Protein AF-A0A1Y2CBU1-F1 (afdb_monomer_lite)

Structure (mmCIF, N/CA/C/O backbone):
data_AF-A0A1Y2CBU1-F1
#
_entry.id   AF-A0A1Y2CBU1-F1
#
loop_
_atom_site.group_PDB
_atom_site.id
_atom_site.type_symbol
_atom_site.label_atom_id
_atom_site.label_alt_id
_atom_site.label_comp_id
_atom_site.label_asym_id
_atom_site.label_entity_id
_atom_site.label_seq_id
_atom_site.pdbx_PDB_ins_code
_atom_site.Cartn_x
_atom_site.Cartn_y
_atom_site.Cartn_z
_atom_site.occupancy
_atom_site.B_iso_or_equiv
_atom_site.auth_seq_id
_atom_site.auth_comp_id
_atom_site.auth_asym_id
_atom_site.auth_atom_id
_atom_site.pdbx_PDB_model_num
ATOM 1 N N . MET A 1 1 ? -11.434 -18.086 14.695 1.00 41.75 1 MET A N 1
ATOM 2 C CA . MET A 1 1 ? -11.626 -16.640 14.927 1.00 41.75 1 MET A CA 1
ATOM 3 C C . MET A 1 1 ? -10.331 -15.965 14.513 1.00 41.75 1 MET A C 1
ATOM 5 O O . MET A 1 1 ? -9.337 -16.179 15.192 1.00 41.75 1 MET A O 1
ATOM 9 N N . GLN A 1 2 ? -10.288 -15.281 13.367 1.00 53.19 2 GLN A N 1
ATOM 10 C CA . GLN A 1 2 ? -9.140 -14.424 13.050 1.00 53.19 2 GLN A CA 1
ATOM 11 C C . GLN A 1 2 ? -9.170 -13.251 14.035 1.00 53.19 2 GLN A C 1
ATOM 13 O O . GLN A 1 2 ? -10.218 -12.637 14.227 1.00 53.19 2 GLN A O 1
ATOM 18 N N . SER A 1 3 ? -8.060 -13.025 14.740 1.00 62.16 3 SER A N 1
ATOM 19 C CA . SER A 1 3 ? -7.919 -11.863 15.616 1.00 62.16 3 SER A CA 1
ATOM 20 C C . SER A 1 3 ? -7.872 -10.626 14.733 1.00 62.16 3 SER A C 1
ATOM 22 O O . SER A 1 3 ? -7.057 -10.581 13.814 1.00 62.16 3 SER A O 1
ATOM 24 N N . ALA A 1 4 ? -8.733 -9.648 15.004 1.00 81.25 4 ALA A N 1
ATOM 25 C CA . ALA A 1 4 ? -8.649 -8.357 14.339 1.00 81.25 4 ALA A CA 1
ATOM 26 C C . ALA A 1 4 ? -7.268 -7.734 14.595 1.00 81.25 4 ALA A C 1
ATOM 28 O O . ALA A 1 4 ? -6.718 -7.882 15.693 1.00 81.25 4 ALA A O 1
ATOM 29 N N . VAL A 1 5 ? -6.711 -7.081 13.577 1.00 90.44 5 VAL A N 1
ATOM 30 C CA . VAL A 1 5 ? -5.377 -6.466 13.618 1.00 90.44 5 VAL A CA 1
ATOM 31 C C . VAL A 1 5 ? -5.489 -4.946 13.573 1.00 90.44 5 VAL A C 1
ATOM 33 O O . VAL A 1 5 ? -6.446 -4.401 13.031 1.00 90.44 5 VAL A O 1
ATOM 36 N N . ASP A 1 6 ? -4.507 -4.245 14.131 1.00 93.06 6 ASP A N 1
ATOM 37 C CA . ASP A 1 6 ? -4.443 -2.776 14.106 1.00 93.06 6 ASP A CA 1
ATOM 38 C C . ASP A 1 6 ? -3.364 -2.242 13.149 1.00 93.06 6 ASP A C 1
ATOM 40 O O . ASP A 1 6 ? -3.346 -1.053 12.851 1.00 93.06 6 ASP A O 1
ATOM 44 N N . ASN A 1 7 ? -2.485 -3.095 12.614 1.00 93.56 7 ASN A N 1
ATOM 45 C CA . ASN A 1 7 ? -1.399 -2.684 11.722 1.00 93.56 7 ASN A CA 1
ATOM 46 C C . ASN A 1 7 ? -1.278 -3.610 10.506 1.00 93.56 7 ASN A C 1
ATOM 48 O O . ASN A 1 7 ? -0.736 -4.718 10.599 1.00 93.56 7 ASN A O 1
ATOM 52 N N . VAL A 1 8 ? -1.758 -3.133 9.357 1.00 94.62 8 VAL A N 1
ATOM 53 C CA . VAL A 1 8 ? -1.775 -3.870 8.087 1.00 94.62 8 VAL A CA 1
ATOM 54 C C . VAL A 1 8 ? -0.789 -3.253 7.099 1.00 94.62 8 VAL A C 1
ATOM 56 O O . VAL A 1 8 ? -0.755 -2.037 6.896 1.00 94.62 8 VAL A O 1
ATOM 59 N N . LEU A 1 9 ? -0.005 -4.099 6.438 1.00 94.50 9 LEU A N 1
ATOM 60 C CA . LEU A 1 9 ? 0.825 -3.733 5.297 1.00 94.50 9 LEU A CA 1
ATOM 61 C C . LEU A 1 9 ? 0.245 -4.334 4.017 1.00 94.50 9 LEU A C 1
ATOM 63 O O . LEU A 1 9 ? -0.004 -5.530 3.947 1.00 94.50 9 LEU A O 1
ATOM 67 N N . ILE A 1 10 ? 0.098 -3.523 2.980 1.00 94.31 10 ILE A N 1
ATOM 68 C CA . ILE A 1 10 ? -0.270 -3.954 1.636 1.00 94.31 10 ILE A CA 1
ATOM 69 C C . ILE A 1 10 ? 0.945 -3.753 0.738 1.00 94.31 10 ILE A C 1
ATOM 71 O O . ILE A 1 10 ? 1.498 -2.652 0.690 1.00 94.31 10 ILE A O 1
ATOM 75 N N . LEU A 1 11 ? 1.354 -4.797 0.025 1.00 92.38 11 LEU A N 1
ATOM 76 C CA . LEU A 1 11 ? 2.410 -4.733 -0.978 1.00 92.38 11 LEU A CA 1
ATOM 77 C C . LEU A 1 11 ? 1.806 -5.050 -2.349 1.00 92.38 11 LEU A C 1
ATOM 79 O O . LEU A 1 11 ? 1.250 -6.128 -2.545 1.00 92.38 11 LEU A O 1
ATOM 83 N N . LEU A 1 12 ? 1.883 -4.085 -3.264 1.00 92.44 12 LEU A N 1
ATOM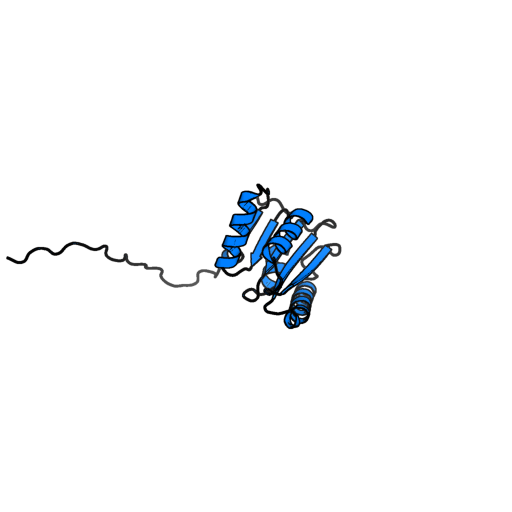 84 C CA . LEU A 1 12 ? 1.253 -4.111 -4.583 1.00 92.44 12 LEU A CA 1
ATOM 85 C C . LEU A 1 12 ? 2.301 -3.951 -5.677 1.00 92.44 12 LEU A C 1
ATOM 87 O O . LEU A 1 12 ? 3.249 -3.187 -5.505 1.00 92.44 12 LEU A O 1
ATOM 91 N N . ASP A 1 13 ? 2.100 -4.605 -6.814 1.00 88.38 13 ASP A N 1
ATOM 92 C CA . ASP A 1 13 ? 2.783 -4.278 -8.065 1.00 88.38 13 ASP A CA 1
ATOM 93 C C . ASP A 1 13 ? 1.772 -3.791 -9.117 1.00 88.38 13 ASP A C 1
ATOM 95 O O . ASP A 1 13 ? 0.572 -3.669 -8.863 1.00 88.38 13 ASP A O 1
ATOM 99 N N . SER A 1 14 ? 2.252 -3.503 -10.326 1.00 83.75 14 SER A N 1
ATOM 100 C CA . SER A 1 14 ? 1.408 -3.036 -11.432 1.00 83.75 14 SER A CA 1
ATOM 101 C C . SER A 1 14 ? 0.350 -4.038 -11.916 1.00 83.75 14 SER A C 1
ATOM 103 O O . SER A 1 14 ? -0.477 -3.668 -12.747 1.00 83.75 14 SER A O 1
ATOM 105 N N . SER A 1 15 ? 0.382 -5.296 -11.465 1.00 83.50 15 SER A N 1
ATOM 106 C CA . SER A 1 15 ? -0.590 -6.320 -11.866 1.00 83.50 15 SER A CA 1
ATOM 107 C C . SER A 1 15 ? -1.862 -6.320 -11.013 1.00 83.50 15 SER A C 1
ATOM 109 O O . SER A 1 15 ? -2.863 -6.907 -11.420 1.00 83.50 15 SER A O 1
ATOM 111 N N . TYR A 1 16 ? -1.864 -5.614 -9.878 1.00 85.44 16 TYR A N 1
ATOM 112 C CA . TYR A 1 16 ? -2.966 -5.617 -8.920 1.00 85.44 16 TYR A CA 1
ATOM 113 C C . TYR A 1 16 ? -3.644 -4.256 -8.772 1.00 85.44 16 TYR A C 1
ATOM 115 O O . TYR A 1 16 ? -3.010 -3.202 -8.770 1.00 85.44 16 TYR A O 1
ATOM 123 N N . ARG A 1 17 ? -4.972 -4.277 -8.599 1.00 87.56 17 ARG A N 1
ATOM 124 C CA . ARG A 1 17 ? -5.767 -3.063 -8.377 1.00 87.56 17 ARG A CA 1
ATOM 125 C C . ARG A 1 17 ? -5.721 -2.647 -6.901 1.00 87.56 17 ARG A C 1
ATOM 127 O O . ARG A 1 17 ? -6.106 -3.451 -6.049 1.00 87.56 17 ARG A O 1
ATOM 134 N N . PRO A 1 18 ? -5.372 -1.387 -6.578 1.00 91.25 18 PRO A N 1
ATOM 135 C CA . PRO A 1 18 ? -5.329 -0.918 -5.194 1.00 91.25 18 PRO A CA 1
ATOM 136 C C . PRO A 1 18 ? -6.662 -1.025 -4.448 1.00 91.25 18 PRO A C 1
ATOM 138 O O . PRO A 1 18 ? -6.665 -1.295 -3.253 1.00 91.25 18 PRO A O 1
ATOM 141 N N . HIS A 1 19 ? -7.790 -0.832 -5.137 1.00 92.69 19 HIS A N 1
ATOM 142 C CA . HIS A 1 19 ? -9.112 -0.801 -4.507 1.00 92.69 19 HIS A CA 1
ATOM 143 C C . HIS A 1 19 ? -9.435 -2.088 -3.734 1.00 92.69 19 HIS A C 1
ATOM 145 O O . HIS A 1 19 ? -9.692 -2.026 -2.535 1.00 92.69 19 HIS A O 1
ATOM 151 N N . SER A 1 20 ? -9.339 -3.248 -4.390 1.00 90.00 20 SER A N 1
ATOM 152 C CA . SER A 1 20 ? -9.634 -4.550 -3.777 1.00 90.00 20 SER A CA 1
ATOM 153 C C . SER A 1 20 ? -8.676 -4.885 -2.632 1.00 90.00 20 SER A C 1
ATOM 155 O O . SER A 1 20 ? -9.074 -5.479 -1.635 1.00 90.00 20 SER A O 1
ATOM 157 N N . ALA A 1 21 ? -7.413 -4.464 -2.738 1.00 91.19 21 ALA A N 1
ATOM 158 C CA . ALA A 1 21 ? -6.420 -4.650 -1.684 1.00 91.19 21 ALA A CA 1
ATOM 159 C C . ALA A 1 21 ? -6.732 -3.856 -0.422 1.00 91.19 21 ALA A C 1
ATOM 161 O O . ALA A 1 21 ? -6.632 -4.365 0.694 1.00 91.19 21 ALA A O 1
ATOM 162 N N . ILE A 1 22 ? -7.129 -2.603 -0.611 1.00 94.56 22 ILE A N 1
ATOM 163 C CA . ILE A 1 22 ? -7.505 -1.709 0.477 1.00 94.56 22 ILE A CA 1
ATOM 164 C C . ILE A 1 22 ? -8.799 -2.195 1.126 1.00 94.56 22 ILE A C 1
ATOM 166 O O . ILE A 1 22 ? -8.883 -2.217 2.350 1.00 94.56 22 ILE A O 1
ATOM 170 N N . GLU A 1 23 ? -9.777 -2.629 0.332 1.00 93.44 23 GLU A N 1
ATOM 171 C CA . GLU A 1 23 ? -11.013 -3.227 0.836 1.00 93.44 23 GLU A CA 1
ATOM 172 C C . GLU A 1 23 ? -10.719 -4.452 1.712 1.00 93.44 23 GLU A C 1
ATOM 174 O O . GLU A 1 23 ? -11.129 -4.482 2.873 1.00 93.44 23 GLU A O 1
ATOM 179 N N . ALA A 1 24 ? -9.915 -5.401 1.220 1.00 91.38 24 ALA A N 1
ATOM 180 C CA . ALA A 1 24 ? -9.501 -6.568 1.995 1.00 91.38 24 ALA A CA 1
ATOM 181 C C . ALA A 1 24 ? -8.788 -6.172 3.299 1.00 91.38 24 ALA A C 1
ATOM 183 O O . ALA A 1 24 ? -9.124 -6.696 4.359 1.00 91.38 24 ALA A O 1
ATOM 184 N N . ALA A 1 25 ? -7.866 -5.203 3.261 1.00 92.62 25 ALA A N 1
ATOM 185 C CA . ALA A 1 25 ? -7.181 -4.715 4.460 1.00 92.62 25 ALA A CA 1
ATOM 186 C C . ALA A 1 25 ? -8.151 -4.148 5.502 1.00 92.62 25 ALA A C 1
ATOM 188 O O . ALA A 1 25 ? -8.024 -4.450 6.686 1.00 92.62 25 ALA A O 1
ATOM 189 N N . ILE A 1 26 ? -9.137 -3.362 5.064 1.00 93.50 26 ILE A N 1
ATOM 190 C CA . ILE A 1 26 ? -10.141 -2.763 5.946 1.00 93.50 26 ILE A CA 1
ATOM 191 C C . ILE A 1 26 ? -10.969 -3.843 6.651 1.00 93.50 26 ILE A C 1
ATOM 193 O O . ILE A 1 26 ? -11.226 -3.707 7.842 1.00 93.50 26 ILE A O 1
ATOM 197 N N . THR A 1 27 ? -11.331 -4.938 5.970 1.00 91.75 27 THR A N 1
ATOM 198 C CA . THR A 1 27 ? -12.102 -6.032 6.604 1.00 91.75 27 THR A CA 1
ATOM 199 C C . THR A 1 27 ? -11.365 -6.735 7.745 1.00 91.75 27 THR A C 1
ATOM 201 O O . THR A 1 27 ? -11.998 -7.382 8.575 1.00 91.75 27 THR A O 1
ATOM 204 N N . GLN A 1 28 ? -10.036 -6.619 7.788 1.00 91.25 28 GLN A N 1
ATOM 205 C CA . GLN A 1 28 ? -9.186 -7.253 8.796 1.00 91.25 28 GLN A CA 1
ATOM 206 C C . GLN A 1 28 ? -8.876 -6.320 9.974 1.00 91.25 28 GLN A C 1
ATOM 208 O O . GLN A 1 28 ? -8.374 -6.774 11.007 1.00 91.25 28 GLN A O 1
ATOM 213 N N . LEU A 1 29 ? -9.164 -5.023 9.828 1.00 91.94 29 LEU A N 1
ATOM 214 C CA . LEU A 1 29 ? -8.921 -4.033 10.867 1.00 91.94 29 LEU A CA 1
ATOM 215 C C . LEU A 1 29 ? -9.875 -4.192 12.055 1.00 91.94 29 LEU A C 1
ATOM 217 O O . LEU A 1 29 ? -11.034 -4.577 11.914 1.00 91.94 29 LEU A O 1
ATOM 221 N N . ALA A 1 30 ? -9.393 -3.817 13.238 1.00 91.31 30 ALA A N 1
ATOM 222 C CA . ALA A 1 30 ? -10.191 -3.791 14.461 1.00 91.31 30 ALA A CA 1
ATOM 223 C C . ALA A 1 30 ? -11.249 -2.668 14.498 1.00 91.31 30 ALA A C 1
ATOM 225 O O . ALA A 1 30 ? -12.164 -2.723 15.322 1.00 91.31 30 ALA A O 1
ATOM 226 N N . GLY A 1 31 ? -11.148 -1.659 13.628 1.00 91.50 31 GLY A N 1
ATOM 227 C CA . GLY A 1 31 ? -12.062 -0.517 13.579 1.00 91.50 31 GLY A CA 1
ATOM 228 C C . GLY A 1 31 ? -11.787 0.520 14.670 1.00 91.50 31 GLY A C 1
ATOM 229 O O . GLY A 1 31 ? -12.707 1.197 15.130 1.00 91.50 31 GLY A O 1
ATOM 230 N N . THR A 1 32 ? -10.536 0.639 15.120 1.00 93.31 32 THR A N 1
ATOM 231 C CA . THR A 1 32 ? -10.137 1.470 16.261 1.00 93.31 32 THR A CA 1
ATOM 232 C C . THR A 1 32 ? -9.342 2.716 15.844 1.00 93.31 32 THR A C 1
ATOM 234 O O . THR A 1 32 ? -8.808 2.795 14.737 1.00 93.31 32 THR A O 1
ATOM 237 N N . PRO A 1 33 ? -9.175 3.710 16.739 1.00 92.31 33 PRO A N 1
ATOM 238 C CA . PRO A 1 33 ? -8.311 4.861 16.473 1.00 92.31 33 PRO A CA 1
ATOM 239 C C . PRO A 1 33 ? -6.818 4.534 16.313 1.00 92.31 33 PRO A C 1
ATOM 241 O O . PRO A 1 33 ? -6.061 5.416 15.907 1.00 92.31 33 PRO A O 1
ATOM 244 N N . GLN A 1 34 ? -6.386 3.324 16.687 1.00 93.50 34 GLN A N 1
ATOM 245 C CA . GLN A 1 34 ? -4.998 2.877 16.537 1.00 93.50 34 GLN A CA 1
ATOM 246 C C . GLN A 1 34 ? -4.734 2.226 15.180 1.00 93.50 34 GLN A C 1
ATOM 248 O O . GLN A 1 34 ? -3.574 2.002 14.842 1.00 93.50 34 GLN A O 1
ATOM 253 N N . ASP A 1 35 ? -5.787 1.973 14.401 1.00 95.06 35 ASP A N 1
ATOM 254 C CA . ASP A 1 35 ? -5.680 1.289 13.125 1.00 95.06 35 ASP A CA 1
ATOM 255 C C . ASP A 1 35 ? -4.748 2.041 12.168 1.00 95.06 35 ASP A C 1
ATOM 257 O O . ASP A 1 35 ? -4.835 3.261 11.977 1.00 95.06 35 ASP A O 1
ATOM 261 N N . GLN A 1 36 ? -3.873 1.288 11.519 1.00 96.31 36 GLN A N 1
ATOM 262 C CA . GLN A 1 36 ? -2.900 1.779 10.568 1.00 96.31 36 GLN A CA 1
ATOM 263 C C . GLN A 1 36 ? -2.847 0.852 9.355 1.00 96.31 36 GLN A C 1
ATOM 265 O O . GLN A 1 36 ? -2.673 -0.359 9.476 1.00 96.31 36 GLN A O 1
ATOM 270 N N . ILE A 1 37 ? -2.923 1.449 8.166 1.00 96.31 37 ILE A N 1
ATOM 271 C CA . ILE A 1 37 ? -2.672 0.772 6.895 1.00 96.31 37 ILE A CA 1
ATOM 272 C C . ILE A 1 37 ? -1.458 1.422 6.239 1.00 96.31 37 ILE A C 1
ATOM 274 O O . ILE A 1 37 ? -1.405 2.634 6.019 1.00 96.31 37 ILE A O 1
ATOM 278 N N . THR A 1 38 ? -0.467 0.608 5.899 1.00 96.19 38 THR A N 1
ATOM 279 C CA . THR A 1 38 ? 0.660 1.030 5.068 1.00 96.19 38 THR A CA 1
ATOM 280 C C . THR A 1 38 ? 0.560 0.363 3.708 1.00 96.19 38 THR A C 1
ATOM 282 O O . THR A 1 38 ? 0.348 -0.837 3.630 1.00 96.19 38 THR A O 1
ATOM 285 N N . ILE A 1 39 ? 0.714 1.131 2.636 1.00 95.75 39 ILE A N 1
ATOM 286 C CA . ILE A 1 39 ? 0.593 0.664 1.256 1.00 95.75 39 ILE A CA 1
ATOM 287 C C . ILE A 1 39 ? 1.921 0.927 0.564 1.00 95.75 39 ILE A C 1
ATOM 289 O O . ILE A 1 39 ? 2.363 2.073 0.486 1.00 95.75 39 ILE A O 1
ATOM 293 N N . ILE A 1 40 ? 2.561 -0.125 0.070 1.00 93.44 40 ILE A N 1
ATOM 294 C CA . ILE A 1 40 ? 3.766 -0.052 -0.749 1.00 93.44 40 ILE A CA 1
ATOM 295 C C . ILE A 1 40 ? 3.389 -0.522 -2.149 1.00 93.44 40 ILE A C 1
ATOM 297 O O . ILE A 1 40 ? 3.045 -1.679 -2.347 1.00 93.44 40 ILE A O 1
ATOM 301 N N . SER A 1 41 ? 3.458 0.384 -3.114 1.00 92.81 41 SER A N 1
ATOM 302 C CA . SER A 1 41 ? 3.219 0.116 -4.528 1.00 92.81 41 SER A CA 1
ATOM 303 C C . SER A 1 41 ? 4.545 0.123 -5.280 1.00 92.81 41 SER A C 1
ATOM 305 O O . SER A 1 41 ? 5.252 1.134 -5.296 1.00 92.81 41 SER A O 1
ATOM 307 N N . VAL A 1 42 ? 4.897 -1.005 -5.887 1.00 90.44 42 VAL A N 1
ATOM 308 C CA . VAL A 1 42 ? 6.024 -1.134 -6.805 1.00 90.44 42 VAL A CA 1
ATOM 309 C C . VAL A 1 42 ? 5.537 -0.772 -8.204 1.00 90.44 42 VAL A C 1
ATOM 311 O O . VAL A 1 42 ? 4.678 -1.437 -8.778 1.00 90.44 42 VAL A O 1
ATOM 314 N N . VAL A 1 43 ? 6.072 0.314 -8.752 1.00 90.38 43 VAL A N 1
ATOM 315 C CA . VAL A 1 43 ? 5.654 0.870 -10.042 1.00 90.38 43 VAL A CA 1
ATOM 316 C C . VAL A 1 43 ? 6.735 0.695 -11.100 1.00 90.38 43 VAL A C 1
ATOM 318 O O . VAL A 1 43 ? 7.927 0.695 -10.809 1.00 90.38 43 VAL A O 1
ATOM 321 N N . THR A 1 44 ? 6.333 0.629 -12.365 1.00 88.00 44 THR A N 1
ATOM 322 C CA . THR A 1 44 ? 7.246 0.373 -13.493 1.00 88.00 44 THR A CA 1
ATOM 323 C C . THR A 1 44 ? 8.274 1.482 -13.734 1.00 88.00 44 THR A C 1
ATOM 325 O O . THR A 1 44 ? 9.310 1.251 -14.350 1.00 88.00 44 THR A O 1
ATOM 328 N N . SER A 1 45 ? 8.013 2.709 -13.274 1.00 88.62 45 SER A N 1
ATOM 329 C CA . SER A 1 45 ? 8.927 3.843 -13.440 1.00 88.62 45 SER A CA 1
ATOM 330 C C . SER A 1 45 ? 8.666 4.953 -12.423 1.00 88.62 45 SER A C 1
ATOM 332 O O . SER A 1 45 ? 7.574 5.061 -11.864 1.00 88.62 45 SER A O 1
ATOM 334 N N . ALA A 1 46 ? 9.643 5.845 -12.234 1.00 87.06 46 ALA A N 1
ATOM 335 C CA . ALA A 1 46 ? 9.479 7.031 -11.389 1.00 87.06 46 ALA A CA 1
ATOM 336 C C . ALA A 1 46 ? 8.313 7.930 -11.855 1.00 87.06 46 ALA A C 1
ATOM 338 O O . ALA A 1 46 ? 7.585 8.488 -11.039 1.00 87.06 46 ALA A O 1
ATOM 339 N N . ALA A 1 47 ? 8.070 8.010 -13.169 1.00 89.69 47 ALA A N 1
ATOM 340 C CA . ALA A 1 47 ? 6.952 8.771 -13.726 1.00 89.69 47 ALA A CA 1
ATOM 341 C C . ALA A 1 47 ? 5.578 8.217 -13.294 1.00 89.69 47 ALA A C 1
ATOM 343 O O . ALA A 1 47 ? 4.628 8.982 -13.128 1.00 89.69 47 ALA A O 1
ATOM 344 N N . ALA A 1 48 ? 5.479 6.904 -13.055 1.00 90.69 48 ALA A N 1
ATOM 345 C CA . ALA A 1 48 ? 4.247 6.241 -12.631 1.00 90.69 48 ALA A CA 1
ATOM 346 C C . ALA A 1 48 ? 3.939 6.408 -11.129 1.00 90.69 48 ALA A C 1
ATOM 348 O O . ALA A 1 48 ? 2.809 6.160 -10.708 1.00 90.69 48 ALA A O 1
ATOM 349 N N . GLN A 1 49 ? 4.893 6.882 -10.314 1.00 91.81 49 GLN A N 1
ATOM 350 C CA . GLN A 1 49 ? 4.707 7.034 -8.863 1.00 91.81 49 GLN A CA 1
ATOM 351 C C . GLN A 1 49 ? 3.530 7.956 -8.530 1.00 91.81 49 GLN A C 1
ATOM 353 O O . GLN A 1 49 ? 2.680 7.612 -7.711 1.00 91.81 49 GLN A O 1
ATOM 358 N N . LYS A 1 50 ? 3.442 9.113 -9.202 1.00 93.88 50 LYS A N 1
ATOM 359 C CA . LYS A 1 50 ? 2.369 10.089 -8.962 1.00 93.88 50 LYS A CA 1
ATOM 360 C C . LYS A 1 50 ? 0.992 9.525 -9.319 1.00 93.88 50 LYS A C 1
ATOM 362 O O . LYS A 1 50 ? 0.037 9.756 -8.582 1.00 93.88 50 LYS A O 1
ATOM 367 N N . ALA A 1 51 ? 0.898 8.794 -10.430 1.00 93.50 51 ALA A N 1
ATOM 368 C CA . ALA A 1 51 ? -0.346 8.166 -10.862 1.00 93.50 51 ALA A CA 1
ATOM 369 C C . ALA A 1 51 ? -0.804 7.098 -9.858 1.00 93.50 51 ALA A C 1
ATOM 371 O O . ALA A 1 51 ? -1.956 7.119 -9.437 1.00 93.50 51 ALA A O 1
ATOM 372 N N . SER A 1 52 ? 0.119 6.249 -9.393 1.00 94.19 52 SER A N 1
ATOM 373 C CA . SER A 1 52 ? -0.189 5.213 -8.403 1.00 94.19 52 SER A CA 1
ATOM 374 C C . SER A 1 52 ? -0.644 5.801 -7.062 1.00 94.19 52 SER A C 1
ATOM 376 O O . SER A 1 52 ? -1.665 5.381 -6.524 1.00 94.19 52 SER A O 1
ATOM 378 N N . VAL A 1 53 ? 0.032 6.837 -6.547 1.00 95.31 53 VAL A N 1
ATOM 379 C CA . VAL A 1 53 ? -0.405 7.523 -5.314 1.00 95.31 53 VAL A CA 1
ATOM 380 C C . VAL A 1 53 ? -1.803 8.126 -5.480 1.00 95.31 53 VAL A C 1
ATOM 382 O O . VAL A 1 53 ? -2.623 8.037 -4.565 1.00 95.31 53 VAL A O 1
ATOM 385 N N . HIS A 1 54 ? -2.099 8.718 -6.641 1.00 95.62 54 HIS A N 1
ATOM 386 C CA . HIS A 1 54 ? -3.419 9.278 -6.926 1.00 95.62 54 HIS A CA 1
ATOM 387 C C . HIS A 1 54 ? -4.509 8.197 -6.960 1.00 95.62 54 HIS A C 1
ATOM 389 O O . HIS A 1 54 ? -5.564 8.379 -6.359 1.00 95.62 54 HIS A O 1
ATOM 395 N N . GLU A 1 55 ? -4.253 7.062 -7.608 1.00 95.62 55 GLU A N 1
ATOM 396 C CA . GLU A 1 55 ? -5.182 5.927 -7.668 1.00 95.62 55 GLU A CA 1
ATOM 397 C C . GLU A 1 55 ? -5.460 5.320 -6.282 1.00 95.62 55 GLU A C 1
ATOM 399 O O . GLU A 1 55 ? -6.618 5.089 -5.919 1.00 95.62 55 GLU A O 1
ATOM 404 N N . ILE A 1 56 ? -4.415 5.130 -5.470 1.00 96.50 56 ILE A N 1
ATOM 405 C CA . ILE A 1 56 ? -4.540 4.659 -4.083 1.00 96.50 56 ILE A CA 1
ATOM 406 C C . ILE A 1 56 ? -5.372 5.651 -3.266 1.00 96.50 56 ILE A C 1
ATOM 408 O O . ILE A 1 56 ? -6.291 5.258 -2.550 1.00 96.50 56 ILE A O 1
ATOM 412 N N . THR A 1 57 ? -5.097 6.949 -3.405 1.00 96.62 57 THR A N 1
ATOM 413 C CA . THR A 1 57 ? -5.828 7.998 -2.680 1.00 96.62 57 THR A CA 1
ATOM 414 C C . THR A 1 57 ? -7.300 8.041 -3.089 1.00 96.62 57 THR A C 1
ATOM 416 O O . THR A 1 57 ? -8.168 8.140 -2.225 1.00 96.62 57 THR A O 1
ATOM 419 N N . ALA A 1 58 ? -7.602 7.920 -4.384 1.00 96.38 58 ALA A N 1
ATOM 420 C CA . ALA A 1 58 ? -8.975 7.849 -4.876 1.00 96.38 58 ALA A CA 1
ATOM 421 C C . ALA A 1 58 ? -9.714 6.621 -4.315 1.00 96.38 58 ALA A C 1
ATOM 423 O O . ALA A 1 58 ? -10.863 6.727 -3.883 1.00 96.38 58 ALA A O 1
ATOM 424 N N . SER A 1 59 ? -9.032 5.475 -4.238 1.00 96.62 59 SER A N 1
ATOM 425 C CA . SER A 1 59 ? -9.580 4.256 -3.635 1.00 96.62 59 SER A CA 1
ATOM 426 C C . SER A 1 59 ? -9.894 4.452 -2.148 1.00 96.62 59 SER A C 1
ATOM 428 O O . SER A 1 59 ? -11.012 4.175 -1.716 1.00 96.62 59 SER A O 1
ATOM 430 N N . LEU A 1 60 ? -8.969 5.032 -1.376 1.00 95.88 60 LEU A N 1
ATOM 431 C CA . LEU A 1 60 ? -9.190 5.367 0.037 1.00 95.88 60 LEU A CA 1
ATOM 432 C C . LEU A 1 60 ? -10.367 6.329 0.232 1.00 95.88 60 LEU A C 1
ATOM 434 O O . LEU A 1 60 ? -11.171 6.149 1.142 1.00 95.88 60 LEU A O 1
ATOM 438 N N . GLN A 1 61 ? -10.502 7.333 -0.637 1.00 95.38 61 GLN A N 1
ATOM 439 C CA . GLN A 1 61 ? -11.624 8.272 -0.588 1.00 95.38 61 GLN A CA 1
ATOM 440 C C . GLN A 1 61 ? -12.965 7.585 -0.854 1.00 95.38 61 GLN A C 1
ATOM 442 O O . GLN A 1 61 ? -13.946 7.892 -0.175 1.00 95.38 61 GLN A O 1
ATOM 447 N N . SER A 1 62 ? -13.009 6.649 -1.807 1.00 96.56 62 SER A N 1
ATOM 448 C CA . SER A 1 62 ? -14.223 5.878 -2.100 1.00 96.56 62 SER A CA 1
ATOM 449 C C . SER A 1 62 ? -14.646 4.981 -0.930 1.00 96.56 62 SER A C 1
ATOM 451 O O . SER A 1 62 ? -15.838 4.818 -0.686 1.00 96.56 62 SER A O 1
ATOM 453 N N . LEU A 1 63 ? -13.677 4.491 -0.149 1.00 95.56 63 LEU A N 1
ATOM 454 C CA . LEU A 1 63 ? -13.877 3.589 0.990 1.00 95.56 63 LEU A CA 1
ATOM 455 C C . LEU A 1 63 ? -13.911 4.313 2.345 1.00 95.56 63 LEU A C 1
ATOM 457 O O . LEU A 1 63 ? -13.898 3.664 3.386 1.00 95.56 63 LEU A O 1
ATOM 461 N N . ARG A 1 64 ? -13.975 5.653 2.365 1.00 93.81 64 ARG A N 1
ATOM 462 C CA . ARG A 1 64 ? -13.833 6.469 3.590 1.00 93.81 64 ARG A CA 1
ATOM 463 C C . ARG A 1 64 ? -14.787 6.120 4.735 1.00 93.81 64 ARG A C 1
ATOM 465 O O . ARG A 1 64 ? -14.512 6.460 5.878 1.00 93.81 64 ARG A O 1
ATOM 472 N N . HIS A 1 65 ? -15.931 5.520 4.414 1.00 94.62 65 HIS A N 1
ATOM 473 C CA . HIS A 1 65 ? -16.972 5.160 5.381 1.00 94.62 65 HIS A CA 1
ATOM 474 C C . HIS A 1 65 ? -16.811 3.740 5.930 1.00 94.62 65 HIS A C 1
ATOM 476 O O . HIS A 1 65 ? -17.552 3.351 6.827 1.00 94.62 65 HIS A O 1
ATOM 482 N N . SER A 1 66 ? -15.863 2.977 5.388 1.00 94.25 66 SER A N 1
ATOM 483 C CA . SER A 1 66 ? -15.620 1.579 5.741 1.00 94.25 66 SER A CA 1
ATOM 484 C C . SER A 1 66 ? -14.549 1.413 6.822 1.00 94.25 66 SER A C 1
ATOM 486 O O . SER A 1 66 ? -14.379 0.314 7.331 1.00 94.25 66 SER A O 1
ATOM 488 N N . PHE A 1 67 ? -13.828 2.476 7.192 1.00 93.31 67 PHE A N 1
ATOM 489 C CA . PHE A 1 67 ? -12.785 2.450 8.221 1.00 93.31 67 PHE A CA 1
ATOM 490 C C . PHE A 1 67 ? -12.979 3.554 9.263 1.00 93.31 67 PHE A C 1
ATOM 492 O O . PHE A 1 67 ? -13.721 4.517 9.057 1.00 93.31 67 PHE A O 1
ATOM 499 N N . HIS A 1 68 ? -12.303 3.418 10.405 1.00 94.81 68 HIS A N 1
ATOM 500 C CA . HIS A 1 68 ? -12.397 4.387 11.488 1.00 94.81 68 HIS A CA 1
ATOM 501 C C . HIS A 1 68 ? -11.837 5.763 11.049 1.00 94.81 68 HIS A C 1
ATOM 503 O O . HIS A 1 68 ? -10.760 5.828 10.460 1.00 94.81 68 HIS A O 1
ATOM 509 N N . PRO A 1 69 ? -12.473 6.906 11.370 1.00 93.06 69 PRO A N 1
ATOM 510 C CA . PRO A 1 69 ? -12.025 8.224 10.888 1.00 93.06 69 PRO A CA 1
ATOM 511 C C . PRO A 1 69 ? -10.595 8.622 11.287 1.00 93.06 69 PRO A C 1
ATOM 513 O O . PRO A 1 69 ? -9.999 9.506 10.676 1.00 93.06 69 PRO A O 1
ATOM 516 N N . SER A 1 70 ? -10.055 8.003 12.339 1.00 94.75 70 SER A N 1
ATOM 517 C CA . SER A 1 70 ? -8.678 8.211 12.816 1.00 94.75 70 SER A CA 1
ATOM 518 C C . SER A 1 70 ? -7.668 7.180 12.302 1.00 94.75 70 SER A C 1
ATOM 520 O O . SER A 1 70 ? -6.509 7.248 12.711 1.00 94.75 70 SER A O 1
ATOM 522 N N . THR A 1 71 ? -8.080 6.246 11.435 1.00 94.44 71 THR A N 1
ATOM 523 C CA . THR A 1 71 ? -7.169 5.282 10.808 1.00 94.44 71 THR A CA 1
ATOM 524 C C . THR A 1 71 ? -6.051 6.024 10.078 1.00 94.44 71 THR A C 1
ATOM 526 O O . THR A 1 71 ? -6.288 6.974 9.326 1.00 94.44 71 THR A O 1
ATOM 529 N N . ARG A 1 72 ? -4.807 5.607 10.315 1.00 96.00 72 ARG A N 1
ATOM 530 C CA . ARG A 1 72 ? -3.617 6.231 9.726 1.00 96.00 72 ARG A CA 1
ATOM 531 C C . ARG A 1 72 ? -3.234 5.527 8.436 1.00 96.00 72 ARG A C 1
ATOM 533 O O . ARG A 1 72 ? -3.132 4.305 8.401 1.00 96.00 72 ARG A O 1
ATOM 540 N N . PHE A 1 73 ? -2.935 6.308 7.403 1.00 95.62 73 PHE A N 1
ATOM 541 C CA . PHE A 1 73 ? -2.517 5.786 6.106 1.00 95.62 73 PHE A CA 1
ATOM 542 C C . PHE A 1 73 ? -1.113 6.260 5.756 1.00 95.62 73 PHE A C 1
ATOM 544 O O . PHE A 1 73 ? -0.836 7.458 5.771 1.00 95.62 73 PHE A O 1
ATOM 551 N N . ASN A 1 74 ? -0.243 5.319 5.396 1.00 95.69 74 ASN A N 1
ATOM 552 C CA . ASN A 1 74 ? 1.064 5.606 4.813 1.00 95.69 74 ASN A CA 1
ATOM 553 C C . ASN A 1 74 ? 1.105 5.036 3.397 1.00 95.69 74 ASN A C 1
ATOM 555 O O . ASN A 1 74 ? 0.819 3.858 3.210 1.00 95.69 74 ASN A O 1
ATOM 559 N N . ILE A 1 75 ? 1.475 5.847 2.408 1.00 95.75 75 ILE A N 1
ATOM 560 C CA . ILE A 1 75 ? 1.525 5.426 1.003 1.00 95.75 75 ILE A CA 1
ATOM 561 C C . ILE A 1 75 ? 2.944 5.626 0.481 1.00 95.75 75 ILE A C 1
ATOM 563 O O . ILE A 1 75 ? 3.479 6.734 0.516 1.00 95.75 75 ILE A O 1
ATOM 567 N N . PHE A 1 76 ? 3.531 4.556 -0.041 1.00 92.50 76 PHE A N 1
ATOM 568 C CA . PHE A 1 76 ? 4.822 4.551 -0.710 1.00 92.50 76 PHE A CA 1
ATOM 569 C C . PHE A 1 76 ? 4.633 4.057 -2.140 1.00 92.50 76 PHE A C 1
ATOM 571 O O . PHE A 1 76 ? 4.057 2.997 -2.354 1.00 92.50 76 PHE A O 1
ATOM 578 N N . ALA A 1 77 ? 5.146 4.803 -3.115 1.00 91.81 77 ALA A N 1
ATOM 579 C CA . ALA A 1 77 ? 5.256 4.343 -4.495 1.00 91.81 77 ALA A CA 1
ATOM 580 C C . ALA A 1 77 ? 6.739 4.282 -4.866 1.00 91.81 77 ALA A C 1
ATOM 582 O O . ALA A 1 77 ? 7.420 5.309 -4.883 1.00 91.81 77 ALA A O 1
ATOM 583 N N . ILE A 1 78 ? 7.260 3.088 -5.129 1.00 89.06 78 ILE A N 1
ATOM 584 C CA . ILE A 1 78 ? 8.685 2.832 -5.353 1.00 89.06 78 ILE A CA 1
ATOM 585 C C . ILE A 1 78 ? 8.853 2.293 -6.768 1.00 89.06 78 ILE A C 1
ATOM 587 O O . ILE A 1 78 ? 8.165 1.358 -7.155 1.00 89.06 78 ILE A O 1
ATOM 591 N N . ALA A 1 79 ? 9.739 2.892 -7.559 1.00 87.88 79 ALA A N 1
ATOM 592 C CA . ALA A 1 79 ? 10.005 2.384 -8.898 1.00 87.88 79 ALA A CA 1
ATOM 593 C C . ALA A 1 79 ? 10.786 1.058 -8.842 1.00 87.88 79 ALA A C 1
ATOM 595 O O . ALA A 1 79 ? 11.719 0.931 -8.050 1.00 87.88 79 ALA A O 1
ATOM 596 N N . ASP A 1 80 ? 10.449 0.110 -9.714 1.00 82.75 80 ASP A N 1
ATOM 597 C CA . ASP A 1 80 ? 11.088 -1.213 -9.784 1.00 82.75 80 ASP A CA 1
ATOM 598 C C . ASP A 1 80 ? 12.588 -1.119 -10.133 1.00 82.75 80 ASP A C 1
ATOM 600 O O . ASP A 1 80 ? 13.427 -1.844 -9.613 1.00 82.75 80 ASP A O 1
ATOM 604 N N . GLY A 1 81 ? 12.970 -0.103 -10.914 1.00 75.56 81 GLY A N 1
ATOM 605 C CA . GLY A 1 81 ? 14.368 0.178 -11.261 1.00 75.56 81 GLY A CA 1
ATOM 606 C C . GLY A 1 81 ? 15.237 0.743 -10.126 1.00 75.56 81 GLY A C 1
ATOM 607 O O . GLY A 1 81 ? 16.376 1.137 -10.382 1.00 75.56 81 GLY A O 1
ATOM 608 N N . VAL A 1 82 ? 14.730 0.847 -8.892 1.00 76.75 82 VAL A N 1
ATOM 609 C CA . VAL A 1 82 ? 15.522 1.321 -7.748 1.00 76.75 82 VAL A CA 1
ATOM 610 C C . VAL A 1 82 ? 16.537 0.245 -7.337 1.00 76.75 82 VAL A C 1
ATOM 612 O O . VAL A 1 82 ? 16.146 -0.880 -7.0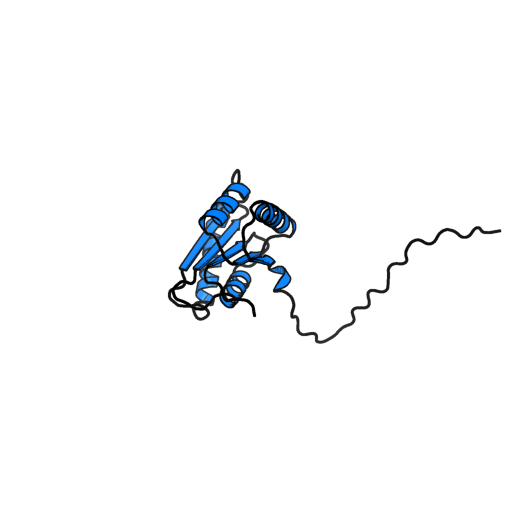13 1.00 76.75 82 VAL A O 1
ATOM 615 N N . PRO A 1 83 ? 17.844 0.571 -7.269 1.00 72.25 83 PRO A N 1
ATOM 616 C CA . PRO A 1 83 ? 18.842 -0.357 -6.757 1.00 72.25 83 PRO A CA 1
ATOM 617 C C . PRO A 1 83 ? 18.467 -0.821 -5.349 1.00 72.25 83 PRO A C 1
ATOM 619 O O . PRO A 1 83 ? 18.201 -0.000 -4.472 1.00 72.25 83 PRO A O 1
ATOM 622 N N . GLN A 1 84 ? 18.499 -2.133 -5.115 1.00 78.56 84 GLN A N 1
ATOM 623 C CA . GLN A 1 84 ? 18.167 -2.728 -3.816 1.00 78.56 84 GLN A CA 1
ATOM 624 C C . GLN A 1 84 ? 16.710 -2.486 -3.366 1.00 78.56 84 GLN A C 1
ATOM 626 O O . GLN A 1 84 ? 16.451 -2.306 -2.169 1.00 78.56 84 GLN A O 1
ATOM 631 N N . LEU A 1 85 ? 15.755 -2.499 -4.303 1.00 79.50 85 LEU A N 1
ATOM 632 C CA . LEU A 1 85 ? 14.320 -2.447 -4.011 1.00 79.50 85 LEU A CA 1
ATOM 633 C C . LEU A 1 85 ? 13.924 -3.432 -2.903 1.00 79.50 85 LEU A C 1
ATOM 635 O O . LEU A 1 85 ? 13.337 -3.028 -1.903 1.00 79.50 85 LEU A O 1
ATOM 639 N N . GLU A 1 86 ? 14.323 -4.696 -3.036 1.00 76.69 86 GLU A N 1
ATOM 640 C CA . GLU A 1 86 ? 14.029 -5.751 -2.061 1.00 76.69 86 GLU A CA 1
ATOM 641 C C . GLU A 1 86 ? 14.540 -5.401 -0.658 1.00 76.69 86 GLU A C 1
ATOM 643 O O . GLU A 1 86 ? 13.802 -5.505 0.320 1.00 76.69 86 GLU A O 1
ATOM 648 N N . ASN A 1 87 ? 15.771 -4.887 -0.543 1.00 79.94 87 ASN A N 1
ATOM 649 C CA . ASN A 1 87 ? 16.314 -4.446 0.745 1.00 79.94 87 ASN A CA 1
ATOM 650 C C . ASN A 1 87 ? 15.546 -3.249 1.309 1.00 79.94 87 ASN A C 1
ATOM 652 O O . ASN A 1 87 ? 15.412 -3.121 2.525 1.00 79.94 87 ASN A O 1
ATOM 656 N N . THR A 1 88 ? 15.075 -2.349 0.448 1.00 81.38 88 THR A N 1
ATOM 657 C CA . THR A 1 88 ? 14.281 -1.186 0.857 1.00 81.38 88 THR A CA 1
ATOM 658 C C . THR A 1 88 ? 12.931 -1.629 1.407 1.00 81.38 88 THR A C 1
ATOM 660 O O . THR A 1 88 ? 12.575 -1.244 2.520 1.00 81.38 88 THR A O 1
ATOM 663 N N . VAL A 1 89 ? 12.224 -2.492 0.675 1.00 82.38 89 VAL A N 1
ATOM 664 C CA . VAL A 1 89 ? 10.952 -3.088 1.105 1.00 82.38 89 VAL A CA 1
ATOM 665 C C . VAL A 1 89 ? 11.148 -3.858 2.410 1.00 82.38 89 VAL A C 1
ATOM 667 O O . VAL A 1 89 ? 10.413 -3.640 3.368 1.00 82.38 89 VAL A O 1
ATOM 670 N N . HIS A 1 90 ? 12.203 -4.664 2.514 1.00 80.50 90 HIS A N 1
ATOM 671 C CA . HIS A 1 90 ? 12.507 -5.410 3.730 1.00 80.50 90 HIS A CA 1
ATOM 672 C C . HIS A 1 90 ? 12.775 -4.494 4.937 1.00 80.50 90 HIS A C 1
ATOM 674 O O . HIS A 1 90 ? 12.202 -4.693 6.008 1.00 80.50 90 HIS A O 1
ATOM 680 N N . LYS A 1 91 ? 13.589 -3.441 4.779 1.00 83.19 91 LYS A N 1
ATOM 681 C CA . LYS A 1 91 ? 13.826 -2.453 5.848 1.00 83.19 91 LYS A CA 1
ATOM 682 C C . LYS A 1 91 ? 12.537 -1.751 6.274 1.00 83.19 91 LYS A C 1
ATOM 684 O O . LYS A 1 91 ? 12.366 -1.476 7.461 1.00 83.19 91 LYS A O 1
ATOM 689 N N . LEU A 1 92 ? 11.644 -1.460 5.326 1.00 83.94 92 LEU A N 1
ATOM 690 C CA . LEU A 1 92 ? 10.332 -0.893 5.628 1.00 83.94 92 LEU A CA 1
ATOM 691 C C . LEU A 1 92 ? 9.491 -1.871 6.447 1.00 83.94 92 LEU A C 1
ATOM 693 O O . LEU A 1 92 ? 8.983 -1.471 7.489 1.00 83.94 92 LEU A O 1
ATOM 697 N N . ILE A 1 93 ? 9.420 -3.146 6.059 1.00 85.00 93 ILE A N 1
ATOM 698 C CA . ILE A 1 93 ? 8.685 -4.175 6.812 1.00 85.00 93 ILE A CA 1
ATOM 699 C C . ILE A 1 93 ? 9.203 -4.274 8.254 1.00 85.00 93 ILE A C 1
ATOM 701 O O . ILE A 1 93 ? 8.417 -4.189 9.197 1.00 85.00 93 ILE A O 1
ATOM 705 N N . LEU A 1 94 ? 10.524 -4.351 8.447 1.00 83.69 94 LEU A N 1
ATOM 706 C CA . LEU A 1 94 ? 11.137 -4.432 9.781 1.00 83.69 94 LEU A CA 1
ATOM 707 C C . LEU A 1 94 ? 10.864 -3.197 10.648 1.00 83.69 94 LEU A C 1
ATOM 709 O O . LEU A 1 94 ? 10.726 -3.311 11.868 1.00 83.69 94 LEU A O 1
ATOM 713 N N . LYS A 1 95 ? 10.807 -2.012 10.031 1.00 86.00 95 LYS A N 1
ATOM 714 C CA . LYS A 1 95 ? 10.514 -0.755 10.726 1.00 86.00 95 LYS A CA 1
ATOM 715 C C . LYS A 1 95 ? 9.034 -0.636 11.088 1.00 86.00 95 LYS A C 1
ATOM 717 O O . LYS A 1 95 ? 8.719 -0.111 12.152 1.00 86.00 95 LYS A O 1
ATOM 722 N N . LEU A 1 96 ? 8.149 -1.082 10.200 1.00 87.06 96 LEU A N 1
ATOM 723 C CA . LEU A 1 96 ? 6.700 -0.957 10.348 1.00 87.06 96 LEU A CA 1
ATOM 724 C C . LEU A 1 96 ? 6.106 -2.025 11.268 1.00 87.06 96 LEU A C 1
ATOM 726 O O . LEU A 1 96 ? 5.086 -1.749 11.890 1.00 87.06 96 LEU A O 1
ATOM 730 N N . ARG A 1 97 ? 6.734 -3.208 11.355 1.00 87.75 97 ARG A N 1
ATOM 731 C CA . ARG A 1 97 ? 6.271 -4.365 12.145 1.00 87.75 97 ARG A CA 1
ATOM 732 C C . ARG A 1 97 ? 4.763 -4.628 11.980 1.00 87.75 97 ARG A C 1
ATOM 734 O O . ARG A 1 97 ? 4.026 -4.557 12.966 1.00 87.75 97 ARG A O 1
ATOM 741 N N . PRO A 1 98 ? 4.288 -4.862 10.743 1.00 90.06 98 PRO A N 1
ATOM 742 C CA . PRO A 1 98 ? 2.878 -5.150 10.509 1.00 90.06 98 PRO A CA 1
ATOM 743 C C . PRO A 1 98 ? 2.479 -6.468 11.178 1.00 90.06 98 PRO A C 1
ATOM 745 O O . PRO A 1 98 ? 3.288 -7.386 11.259 1.00 90.06 98 PRO A O 1
ATOM 748 N N . GLN A 1 99 ? 1.231 -6.570 11.629 1.00 90.88 99 GLN A N 1
ATOM 749 C CA . GLN A 1 99 ? 0.656 -7.828 12.124 1.00 90.88 99 GLN A CA 1
ATOM 750 C C . GLN A 1 99 ? 0.130 -8.685 10.968 1.00 90.88 99 GLN A C 1
ATOM 752 O O . GLN A 1 99 ? 0.200 -9.913 11.007 1.00 90.88 99 GLN A O 1
ATOM 757 N N . LEU A 1 100 ? -0.367 -8.021 9.922 1.00 90.31 100 LEU A N 1
ATOM 758 C CA . LEU A 1 100 ? -0.882 -8.634 8.705 1.00 90.31 100 LEU A CA 1
ATOM 759 C C . LEU A 1 100 ? -0.213 -8.008 7.485 1.00 90.31 100 LEU A C 1
ATOM 761 O O . LEU A 1 100 ? -0.124 -6.784 7.379 1.00 90.31 100 LEU A O 1
ATOM 765 N N . MET A 1 101 ? 0.210 -8.846 6.546 1.00 90.69 101 MET A N 1
ATOM 766 C CA . MET A 1 101 ? 0.706 -8.423 5.247 1.00 90.69 101 MET A CA 1
ATOM 767 C C . MET A 1 101 ? -0.137 -9.029 4.124 1.00 90.69 101 MET A C 1
ATOM 769 O O . MET A 1 101 ? -0.253 -10.248 4.022 1.00 90.69 101 MET A O 1
ATOM 773 N N . LEU A 1 102 ? -0.692 -8.171 3.269 1.00 90.12 102 LEU A N 1
ATOM 774 C CA . LEU A 1 102 ? -1.432 -8.549 2.069 1.00 90.12 102 LEU A CA 1
ATOM 775 C C . LEU A 1 102 ? -0.536 -8.395 0.839 1.00 90.12 102 LEU A C 1
ATOM 777 O O . LEU A 1 102 ? -0.005 -7.310 0.585 1.00 90.12 102 LEU A O 1
ATOM 781 N N . LEU A 1 103 ? -0.371 -9.479 0.084 1.00 89.12 103 LEU A N 1
ATOM 782 C CA . LEU A 1 103 ? 0.472 -9.531 -1.109 1.00 89.12 103 LEU A CA 1
ATOM 783 C C . LEU A 1 103 ? -0.386 -9.512 -2.375 1.00 89.12 103 LEU A C 1
ATOM 785 O O . LEU A 1 103 ? -0.930 -10.538 -2.776 1.00 89.12 103 LEU A O 1
ATOM 789 N N . GLY A 1 104 ? -0.494 -8.340 -3.002 1.00 86.75 104 GLY A N 1
ATOM 790 C CA . GLY A 1 104 ? -1.031 -8.158 -4.353 1.00 86.75 104 GLY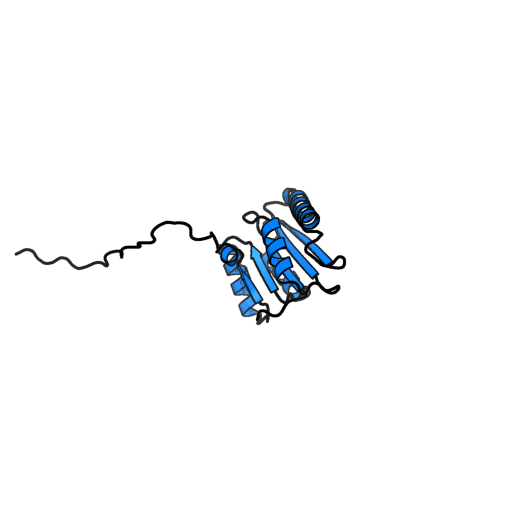 A CA 1
ATOM 791 C C . GLY A 1 104 ? 0.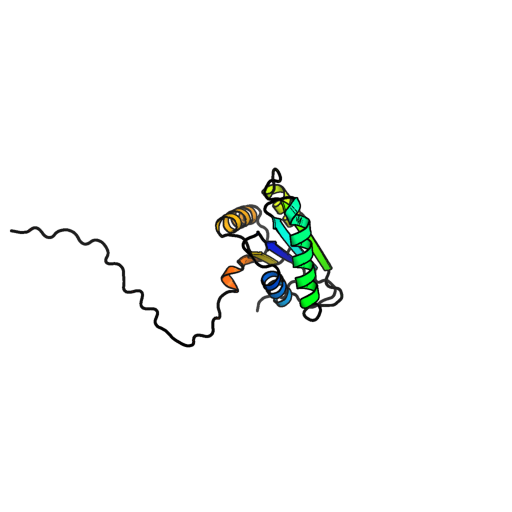116 -8.038 -5.347 1.00 86.75 104 GLY A C 1
ATOM 792 O O . GLY A 1 104 ? 0.325 -6.994 -5.961 1.00 86.75 104 GLY A O 1
ATOM 793 N N . LEU A 1 105 ? 0.917 -9.092 -5.427 1.00 80.94 105 LEU A N 1
ATOM 794 C CA . LEU A 1 105 ? 2.087 -9.174 -6.287 1.00 80.94 105 LEU A CA 1
ATOM 795 C C . LEU A 1 105 ? 1.900 -10.326 -7.267 1.00 80.94 105 LEU A C 1
ATOM 797 O O . LEU A 1 105 ? 1.293 -11.348 -6.939 1.00 80.94 105 LEU A O 1
ATOM 801 N N . SER A 1 106 ? 2.504 -10.206 -8.442 1.00 75.69 106 SER A N 1
ATOM 802 C CA . SER A 1 106 ? 2.690 -11.352 -9.326 1.00 75.69 106 SER A CA 1
ATOM 803 C C . SER A 1 106 ? 3.389 -12.504 -8.586 1.00 75.69 106 SER A C 1
ATOM 805 O O . SER A 1 106 ? 4.237 -12.305 -7.711 1.00 75.69 106 SER A O 1
ATOM 807 N N . THR A 1 107 ? 3.029 -13.741 -8.935 1.00 61.66 107 THR A N 1
ATOM 808 C CA . THR A 1 107 ? 3.417 -14.976 -8.222 1.00 61.66 107 THR A CA 1
ATOM 809 C C . THR A 1 107 ? 4.918 -15.101 -7.940 1.00 61.66 107 THR A C 1
ATOM 811 O O . THR A 1 107 ? 5.308 -15.575 -6.872 1.00 61.66 107 THR A O 1
ATOM 814 N N . ILE A 1 108 ? 5.770 -14.630 -8.856 1.00 59.06 108 ILE A N 1
ATOM 815 C CA . ILE A 1 108 ? 7.233 -14.657 -8.710 1.00 59.06 108 ILE A CA 1
ATOM 816 C C . ILE A 1 108 ? 7.702 -13.696 -7.605 1.00 59.06 108 ILE A C 1
ATOM 818 O O . ILE A 1 108 ? 8.479 -14.093 -6.734 1.00 59.06 108 ILE A O 1
ATOM 822 N N . TYR A 1 109 ? 7.212 -12.453 -7.601 1.00 64.06 109 TYR A N 1
ATOM 823 C CA . TYR A 1 109 ? 7.572 -11.461 -6.583 1.00 64.06 109 TYR A CA 1
ATOM 824 C C . TYR A 1 109 ? 7.025 -11.846 -5.205 1.00 64.06 109 TYR A C 1
ATOM 826 O O . TYR A 1 109 ? 7.721 -11.696 -4.199 1.00 64.06 109 TYR A O 1
ATOM 834 N N . SER A 1 110 ? 5.825 -12.430 -5.155 1.00 66.44 110 SER A N 1
ATOM 835 C CA . SER A 1 110 ? 5.242 -12.951 -3.918 1.00 66.44 110 SER A CA 1
ATOM 836 C C . SER A 1 110 ? 6.127 -14.015 -3.257 1.00 66.44 110 SER A C 1
ATOM 838 O O . SER A 1 110 ? 6.389 -13.946 -2.055 1.00 66.44 110 SER A O 1
ATOM 840 N N . ALA A 1 111 ? 6.651 -14.968 -4.037 1.00 60.16 111 ALA A N 1
ATOM 841 C CA . ALA A 1 111 ? 7.531 -16.022 -3.530 1.00 60.16 111 ALA A CA 1
ATOM 842 C C . ALA A 1 111 ? 8.868 -15.474 -2.997 1.00 60.16 111 ALA A C 1
ATOM 844 O O . ALA A 1 111 ? 9.378 -15.964 -1.983 1.00 60.16 111 ALA A O 1
ATOM 845 N N . ALA A 1 112 ? 9.425 -14.446 -3.646 1.00 62.34 112 ALA A N 1
ATOM 846 C CA . ALA A 1 112 ? 10.664 -13.799 -3.216 1.00 62.34 112 ALA A CA 1
ATOM 847 C C . ALA A 1 112 ? 10.492 -13.085 -1.866 1.00 62.34 112 ALA A C 1
ATOM 849 O O . ALA A 1 112 ? 11.273 -13.307 -0.937 1.00 62.34 112 ALA A O 1
ATOM 850 N N . VAL A 1 113 ? 9.425 -12.294 -1.722 1.00 68.81 113 VAL A N 1
ATOM 851 C CA . VAL A 1 113 ? 9.107 -11.591 -0.470 1.00 68.81 113 VAL A CA 1
ATOM 852 C C . VAL A 1 113 ? 8.838 -12.589 0.658 1.00 68.81 113 VAL A C 1
ATOM 854 O O . VAL A 1 113 ? 9.409 -12.461 1.742 1.00 68.81 113 VAL A O 1
ATOM 857 N N . PHE A 1 114 ? 8.039 -13.626 0.397 1.00 68.56 114 PHE A N 1
ATOM 858 C CA . PHE A 1 114 ? 7.717 -14.652 1.389 1.00 68.56 114 PHE A CA 1
ATOM 859 C C . PHE A 1 114 ? 8.956 -15.430 1.861 1.00 68.56 114 PHE A C 1
ATOM 861 O O . PHE A 1 114 ? 9.182 -15.583 3.064 1.00 68.56 114 PHE A O 1
ATOM 868 N N . SER A 1 115 ? 9.818 -15.848 0.927 1.00 62.31 115 SER A N 1
ATOM 869 C CA . SER A 1 115 ? 11.074 -16.546 1.239 1.00 62.31 115 SER A CA 1
ATOM 870 C C . SER A 1 115 ? 12.012 -15.698 2.102 1.00 62.31 115 SER A C 1
ATOM 872 O O . SER A 1 115 ? 12.738 -16.227 2.946 1.00 62.31 115 SER A O 1
ATOM 874 N N . HIS A 1 116 ? 12.006 -14.378 1.906 1.00 63.69 116 HIS A N 1
ATOM 875 C CA . HIS A 1 116 ? 12.799 -13.457 2.711 1.00 63.69 116 HIS A CA 1
ATOM 876 C C . HIS A 1 116 ? 12.242 -13.259 4.123 1.00 63.69 116 HIS A C 1
ATOM 878 O O . HIS A 1 116 ? 13.036 -13.186 5.060 1.00 63.69 116 HIS A O 1
ATOM 884 N N . LEU A 1 117 ? 10.918 -13.237 4.294 1.00 68.00 117 LEU A N 1
ATOM 885 C CA . LEU A 1 117 ? 10.271 -13.076 5.601 1.00 68.00 117 LEU A CA 1
ATOM 886 C C . LEU A 1 117 ? 10.359 -14.323 6.483 1.00 68.00 117 LEU A C 1
ATOM 888 O O . LEU A 1 117 ? 10.579 -14.211 7.689 1.00 68.00 117 LEU A O 1
ATOM 892 N N . GLN A 1 118 ? 10.262 -15.522 5.898 1.00 62.50 118 GLN A N 1
ATOM 893 C CA . GLN A 1 118 ? 10.451 -16.763 6.658 1.00 62.50 118 GLN A CA 1
ATOM 894 C C . GLN A 1 118 ? 11.852 -16.862 7.275 1.00 62.50 118 GLN A C 1
ATOM 896 O O . GLN A 1 118 ? 12.013 -17.362 8.387 1.00 62.50 118 GLN A O 1
ATOM 901 N N . ARG A 1 119 ? 12.878 -16.349 6.585 1.00 59.62 119 ARG A N 1
ATOM 902 C CA . ARG A 1 119 ? 14.259 -16.348 7.094 1.00 59.62 119 ARG A CA 1
ATOM 903 C C . ARG A 1 119 ? 14.454 -15.435 8.304 1.00 59.62 119 ARG A C 1
ATOM 905 O O . ARG A 1 119 ? 15.394 -15.649 9.062 1.00 59.62 119 ARG A O 1
ATOM 912 N N . THR A 1 120 ? 13.597 -14.436 8.490 1.00 60.16 120 THR A N 1
ATOM 913 C CA . THR A 1 120 ? 13.696 -13.450 9.574 1.00 60.16 120 THR A CA 1
ATOM 914 C C . THR A 1 120 ? 12.797 -13.745 10.775 1.00 60.16 120 THR A C 1
ATOM 916 O O . THR A 1 120 ? 12.778 -12.929 11.691 1.00 60.16 120 THR A O 1
ATOM 919 N N . GLN A 1 121 ? 12.096 -14.892 10.814 1.00 57.16 121 GLN A N 1
ATOM 920 C CA . GLN A 1 121 ? 11.228 -15.307 11.937 1.00 57.16 121 GLN A CA 1
ATOM 921 C C . GLN A 1 121 ? 10.266 -14.199 12.393 1.00 57.16 121 GLN A C 1
ATOM 923 O O . GLN A 1 121 ? 10.089 -13.943 13.581 1.00 57.16 121 GLN A O 1
ATOM 928 N N . SER A 1 122 ? 9.691 -13.474 11.436 1.00 61.31 122 SER A N 1
ATOM 929 C CA . SER A 1 122 ? 8.728 -12.425 11.755 1.00 61.31 122 SER A CA 1
ATOM 930 C C . SER A 1 122 ? 7.358 -13.073 11.982 1.00 61.31 122 SER A C 1
ATOM 932 O O . SER A 1 122 ? 6.866 -13.735 11.071 1.00 61.31 122 SER A O 1
ATOM 934 N N . ASP A 1 123 ? 6.744 -12.878 13.156 1.00 72.00 123 ASP A N 1
ATOM 935 C CA . ASP A 1 123 ? 5.357 -13.285 13.467 1.00 72.00 123 ASP A CA 1
ATOM 936 C C . ASP A 1 123 ? 4.347 -12.404 12.703 1.00 72.00 123 ASP A C 1
ATOM 938 O O . ASP A 1 123 ? 3.540 -11.678 13.281 1.00 72.00 123 ASP A O 1
ATOM 942 N N . ILE A 1 124 ? 4.448 -12.400 11.375 1.00 80.06 124 ILE A N 1
ATOM 943 C CA . ILE A 1 124 ? 3.584 -11.643 10.472 1.00 80.06 124 ILE A CA 1
ATOM 944 C C . ILE A 1 124 ? 2.669 -12.647 9.791 1.00 80.06 124 ILE A C 1
ATOM 946 O O . ILE A 1 124 ? 3.144 -13.581 9.143 1.00 80.06 124 ILE A O 1
ATOM 950 N N . ASN A 1 125 ? 1.358 -12.442 9.898 1.00 84.19 125 ASN A N 1
ATOM 951 C CA . ASN A 1 125 ? 0.414 -13.204 9.096 1.00 84.19 125 ASN A CA 1
ATOM 952 C C . ASN A 1 125 ? 0.499 -12.711 7.645 1.00 84.19 125 ASN A C 1
ATOM 954 O O . ASN A 1 125 ? 0.310 -11.522 7.393 1.00 84.19 125 ASN A O 1
ATOM 958 N N . VAL A 1 126 ? 0.813 -13.593 6.698 1.00 84.50 126 VAL A N 1
ATOM 959 C CA . VAL A 1 126 ? 0.957 -13.238 5.280 1.00 84.50 126 VAL A CA 1
ATOM 960 C C . VAL A 1 126 ? -0.175 -13.876 4.496 1.00 84.50 126 VAL A C 1
ATOM 962 O O . VAL A 1 126 ? -0.363 -15.085 4.585 1.00 84.50 126 VAL A O 1
ATOM 965 N N . VAL A 1 127 ? -0.902 -13.070 3.723 1.00 83.62 127 VAL A N 1
ATOM 966 C CA . VAL A 1 127 ? -2.018 -13.533 2.892 1.00 83.62 127 VAL A CA 1
ATOM 967 C C . VAL A 1 127 ? -1.819 -13.062 1.458 1.00 83.62 127 VAL A C 1
ATOM 969 O O . VAL A 1 127 ? -1.526 -11.889 1.208 1.00 83.62 127 VAL A O 1
ATOM 972 N N . HIS A 1 128 ? -1.974 -13.980 0.509 1.00 81.69 128 HIS A N 1
ATOM 973 C CA . HIS A 1 128 ? -1.911 -13.668 -0.914 1.00 81.69 128 HIS A CA 1
ATOM 974 C C . HIS A 1 128 ? -3.273 -13.185 -1.401 1.00 81.69 128 HIS A C 1
ATOM 976 O O . HIS A 1 128 ? -4.303 -13.762 -1.070 1.00 81.69 128 HIS A O 1
ATOM 982 N N . MET A 1 129 ? -3.297 -12.120 -2.200 1.00 76.81 129 MET A N 1
ATOM 983 C CA . MET A 1 129 ? -4.560 -11.547 -2.664 1.00 76.81 129 MET A CA 1
ATOM 984 C C . MET A 1 129 ? -5.350 -12.465 -3.602 1.00 76.81 129 MET A C 1
ATOM 986 O O . MET A 1 129 ? -6.578 -12.390 -3.605 1.00 76.81 129 MET A O 1
ATOM 990 N N . ASP A 1 130 ? -4.674 -13.380 -4.302 1.00 67.06 130 ASP A N 1
ATOM 991 C CA . ASP A 1 130 ? -5.311 -14.453 -5.074 1.00 67.06 130 ASP A CA 1
ATOM 992 C C . ASP A 1 130 ? -6.237 -15.327 -4.199 1.00 67.06 130 ASP A C 1
ATOM 994 O O . ASP A 1 130 ? -7.215 -15.876 -4.696 1.00 67.06 130 ASP A O 1
ATOM 998 N N . GLU A 1 131 ? -5.994 -15.411 -2.884 1.00 54.94 131 GLU A N 1
ATOM 999 C CA . GLU A 1 131 ? -6.812 -16.188 -1.937 1.00 54.94 131 GLU A CA 1
ATOM 1000 C C . GLU A 1 131 ? -8.103 -15.464 -1.514 1.00 54.94 131 GLU A C 1
ATOM 1002 O O . GLU A 1 131 ? -9.028 -16.099 -1.012 1.00 54.94 131 GLU A O 1
ATOM 1007 N N . PHE A 1 132 ? -8.209 -14.149 -1.746 1.00 51.66 132 PHE A N 1
ATOM 1008 C CA . PHE A 1 132 ? -9.460 -13.399 -1.554 1.00 51.66 132 PHE A CA 1
ATOM 1009 C C . PHE A 1 132 ? -10.369 -13.463 -2.791 1.00 51.66 132 PHE A C 1
ATOM 1011 O O . PHE A 1 132 ? -11.548 -13.120 -2.710 1.00 51.66 132 PHE A O 1
ATOM 1018 N N . VAL A 1 133 ? -9.849 -13.936 -3.930 1.00 42.84 133 VAL A N 1
ATOM 1019 C CA . VAL A 1 133 ? -10.609 -14.179 -5.163 1.00 42.84 133 VAL A CA 1
ATOM 1020 C C . VAL A 1 133 ? -11.112 -15.624 -5.167 1.00 42.84 133 VAL A C 1
ATOM 1022 O O . VAL A 1 133 ? -10.733 -16.437 -5.999 1.00 42.84 133 VAL A O 1
ATOM 1025 N N . SER A 1 134 ? -11.966 -15.977 -4.208 1.00 36.59 134 SER A N 1
ATOM 1026 C CA . SER A 1 134 ? -12.704 -17.242 -4.271 1.00 36.59 134 SER A CA 1
ATOM 1027 C C . SER A 1 134 ? -13.977 -17.196 -3.438 1.00 36.59 134 SER A C 1
ATOM 1029 O O . SER A 1 134 ? -14.062 -17.876 -2.423 1.00 36.59 134 SER A O 1
ATOM 1031 N N . ILE A 1 135 ? -14.974 -16.434 -3.899 1.00 35.91 135 ILE A N 1
ATOM 1032 C CA . ILE A 1 135 ? -16.359 -16.922 -3.993 1.00 35.91 135 ILE A CA 1
ATOM 1033 C C . ILE A 1 135 ? -16.986 -16.243 -5.220 1.00 35.91 135 ILE A C 1
ATOM 1035 O O . ILE A 1 135 ? -17.636 -15.204 -5.119 1.00 35.91 135 ILE A O 1
ATOM 1039 N N . VAL A 1 136 ? -16.770 -16.814 -6.405 1.00 34.34 136 VAL A N 1
ATOM 1040 C CA . VAL A 1 136 ? -17.831 -16.739 -7.417 1.00 34.34 136 VAL A CA 1
ATOM 1041 C C . VAL A 1 136 ? -18.965 -17.574 -6.815 1.00 34.34 136 VAL A C 1
ATOM 1043 O O . VAL A 1 136 ? -18.679 -18.693 -6.384 1.00 34.34 136 VAL A O 1
ATOM 1046 N N . PRO A 1 137 ? -20.197 -17.058 -6.653 1.00 36.34 137 PRO A N 1
ATOM 1047 C CA . PRO A 1 137 ? -21.301 -17.938 -6.309 1.00 36.34 137 PRO A CA 1
ATOM 1048 C C . PRO A 1 137 ? -21.360 -19.012 -7.397 1.00 36.34 137 PRO A C 1
ATOM 1050 O O . PRO A 1 137 ? -21.466 -18.675 -8.575 1.00 36.34 137 PRO A O 1
ATOM 1053 N N . ASP A 1 138 ? -21.198 -20.273 -6.992 1.00 38.28 138 ASP A N 1
ATOM 1054 C CA . ASP A 1 138 ? -21.480 -21.442 -7.820 1.00 38.28 138 ASP A CA 1
ATOM 1055 C C . ASP A 1 138 ? -22.946 -21.347 -8.257 1.00 38.28 138 ASP A C 1
ATOM 1057 O O . ASP A 1 138 ? -23.857 -21.800 -7.565 1.00 38.28 138 ASP A O 1
ATOM 1061 N N . GLU A 1 139 ? -23.169 -20.714 -9.399 1.00 44.69 139 GLU A N 1
ATOM 1062 C CA . GLU A 1 139 ? -24.266 -21.048 -10.286 1.00 44.69 139 GLU A CA 1
ATOM 1063 C C . GLU A 1 139 ? -23.620 -21.560 -11.577 1.00 44.69 139 GLU A C 1
ATOM 1065 O O . GLU A 1 139 ? -23.186 -20.797 -12.437 1.00 44.69 139 GLU A O 1
ATOM 1070 N N . ASP A 1 140 ? -23.527 -22.894 -11.602 1.00 45.94 140 ASP A N 1
ATOM 1071 C CA . ASP A 1 140 ? -23.446 -23.786 -12.759 1.00 45.94 140 ASP A CA 1
ATOM 1072 C C . ASP A 1 140 ? -22.115 -23.878 -13.546 1.00 45.94 140 ASP A C 1
ATOM 1074 O O . ASP A 1 140 ? -21.738 -22.990 -14.300 1.00 45.94 140 ASP A O 1
ATOM 1078 N N . GLU A 1 141 ? -21.434 -25.032 -13.408 1.00 41.78 141 GLU A N 1
ATOM 1079 C CA . GLU A 1 141 ? -21.057 -25.978 -14.493 1.00 41.78 141 GLU A CA 1
ATOM 1080 C C . GLU A 1 141 ? -19.720 -26.728 -14.243 1.00 41.78 141 GLU A C 1
ATOM 1082 O O . GLU A 1 141 ? -18.617 -26.200 -14.361 1.00 41.78 141 GLU A O 1
ATOM 1087 N N . ASP A 1 142 ? -19.856 -28.021 -13.923 1.00 45.56 142 ASP A N 1
ATOM 1088 C CA . ASP A 1 142 ? -19.004 -29.163 -14.299 1.00 45.56 142 ASP A CA 1
ATOM 1089 C C . ASP A 1 142 ? -17.463 -29.032 -14.309 1.00 45.56 142 ASP A C 1
ATOM 1091 O O . ASP A 1 142 ? -16.808 -28.930 -15.350 1.00 45.56 142 ASP A O 1
ATOM 1095 N N . TRP A 1 143 ? -16.842 -29.310 -13.158 1.00 36.09 143 TRP A N 1
ATOM 1096 C CA . TRP A 1 143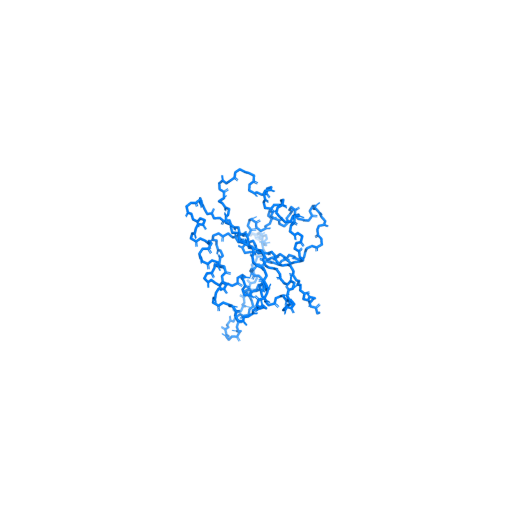 ? -15.441 -29.744 -13.106 1.00 36.09 143 TRP A CA 1
ATOM 1097 C C . TRP A 1 143 ? -15.327 -31.268 -13.244 1.00 36.09 143 TRP A C 1
ATOM 1099 O O . TRP A 1 143 ? -15.325 -32.009 -12.262 1.00 36.09 143 TRP A O 1
ATOM 1109 N N . CYS A 1 144 ? -15.144 -31.754 -14.473 1.00 36.22 144 CYS A N 1
ATOM 1110 C CA . CYS A 1 144 ? -14.600 -33.090 -14.727 1.00 36.22 144 CYS A CA 1
ATOM 1111 C C . CYS A 1 144 ? -13.167 -32.989 -15.267 1.00 36.22 144 CYS A C 1
ATOM 1113 O O . CYS A 1 144 ? -12.941 -33.037 -16.475 1.00 36.22 144 CYS A O 1
ATOM 1115 N N . ILE A 1 145 ? -12.167 -32.947 -14.379 1.00 38.75 145 ILE A N 1
ATOM 1116 C CA . ILE A 1 145 ? -10.793 -33.311 -14.758 1.00 38.75 145 ILE A CA 1
ATOM 1117 C C . ILE A 1 145 ? -10.744 -34.841 -14.843 1.00 38.75 145 ILE A C 1
ATOM 1119 O O . ILE A 1 145 ? -10.450 -35.535 -13.870 1.00 38.75 145 ILE A O 1
ATOM 1123 N N . ARG A 1 146 ? -11.076 -35.397 -16.015 1.00 40.94 146 ARG A N 1
ATOM 1124 C CA . ARG A 1 146 ? -10.788 -36.807 -16.307 1.00 40.94 146 ARG A CA 1
ATOM 1125 C C . ARG A 1 146 ? -9.274 -36.984 -16.384 1.00 40.94 146 ARG A C 1
ATOM 1127 O O . ARG A 1 146 ? -8.587 -36.251 -17.090 1.00 40.94 146 ARG A O 1
ATOM 1134 N N . GLY A 1 147 ?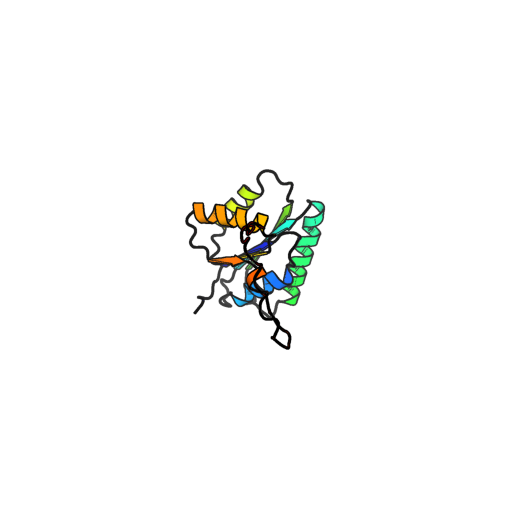 -8.777 -37.946 -15.611 1.00 39.94 147 GLY A N 1
ATOM 1135 C CA . GLY A 1 147 ? -7.360 -38.213 -15.412 1.00 39.94 147 GLY A CA 1
ATOM 1136 C C . GLY A 1 147 ? -6.567 -38.325 -16.713 1.00 39.94 147 GLY A C 1
ATOM 1137 O O . GLY A 1 147 ? -6.926 -39.069 -17.623 1.00 39.94 147 GLY A O 1
ATOM 1138 N N . SER A 1 148 ? -5.448 -37.605 -16.749 1.00 41.75 148 SER A N 1
ATOM 1139 C CA . SER A 1 148 ? -4.362 -37.830 -17.699 1.00 41.75 148 SER A CA 1
ATOM 1140 C C . SER A 1 148 ? -3.910 -39.300 -17.615 1.00 41.75 148 SER A C 1
ATOM 1142 O O . SER A 1 148 ? -3.580 -39.759 -16.512 1.00 41.75 148 SER A O 1
ATOM 1144 N N . PRO A 1 149 ? -3.903 -40.069 -18.721 1.00 45.56 149 PRO A N 1
ATOM 1145 C CA . PRO A 1 149 ? -3.403 -41.430 -18.695 1.00 45.56 149 PRO A CA 1
ATOM 1146 C C . PRO A 1 149 ? -1.887 -41.391 -18.512 1.00 45.56 149 PRO A C 1
ATOM 1148 O O . PRO A 1 149 ? -1.137 -40.949 -19.383 1.00 45.56 149 PRO A O 1
ATOM 1151 N N . ARG A 1 150 ? -1.442 -41.876 -17.352 1.00 44.81 150 ARG A N 1
ATOM 1152 C CA . ARG A 1 150 ? -0.051 -42.252 -17.117 1.00 44.81 150 ARG A CA 1
ATOM 1153 C C . ARG A 1 150 ? 0.383 -43.255 -18.184 1.00 44.81 150 ARG A C 1
ATOM 1155 O O . ARG A 1 150 ? -0.340 -44.198 -18.494 1.00 44.81 150 ARG A O 1
ATOM 1162 N N . CYS A 1 151 ? 1.586 -43.028 -18.690 1.00 51.03 151 CYS A N 1
ATOM 1163 C CA . CYS A 1 151 ? 2.364 -43.894 -19.559 1.00 51.03 151 CYS A CA 1
ATOM 1164 C C . CYS A 1 151 ? 2.201 -45.372 -19.158 1.00 51.03 151 CYS A C 1
ATOM 1166 O O . CYS A 1 151 ? 2.625 -45.762 -18.070 1.00 51.03 151 CYS A O 1
ATOM 1168 N N . MET A 1 152 ? 1.614 -46.187 -20.033 1.00 43.59 152 MET A N 1
ATOM 1169 C CA . MET A 1 152 ? 1.691 -47.644 -19.953 1.00 43.59 152 MET A CA 1
ATOM 1170 C C . MET A 1 152 ? 2.431 -48.159 -21.188 1.00 43.59 152 MET A C 1
ATOM 1172 O O . MET A 1 152 ? 2.162 -47.733 -22.309 1.00 43.59 152 MET A O 1
ATOM 1176 N N . SER A 1 153 ? 3.425 -48.999 -20.906 1.00 43.28 153 SER A N 1
ATOM 1177 C CA . SER A 1 153 ? 4.430 -49.595 -21.786 1.00 43.28 153 SER A CA 1
ATOM 1178 C C . SER A 1 153 ? 3.870 -50.259 -23.052 1.00 43.28 153 SER A C 1
ATOM 1180 O O . SER A 1 153 ? 2.721 -50.703 -23.045 1.00 43.28 153 SER A O 1
ATOM 1182 N N . PRO A 1 154 ? 4.683 -50.387 -24.119 1.00 53.16 154 PRO A N 1
ATOM 1183 C CA . PRO A 1 154 ? 4.287 -51.136 -25.303 1.00 53.16 154 PRO A CA 1
ATOM 1184 C C . PRO A 1 154 ? 4.137 -52.615 -24.937 1.00 53.16 154 PRO A C 1
ATOM 1186 O O . PRO A 1 154 ? 5.009 -53.194 -24.291 1.00 53.16 154 PRO A O 1
ATOM 1189 N N . VAL A 1 155 ? 3.009 -53.204 -25.322 1.00 50.34 155 VAL A N 1
ATOM 1190 C CA . VAL A 1 155 ? 2.835 -54.656 -25.334 1.00 50.34 155 VAL A CA 1
ATOM 1191 C C . VAL A 1 155 ? 3.382 -55.132 -26.675 1.00 50.34 155 VAL A C 1
ATOM 1193 O O . VAL A 1 155 ? 2.955 -54.631 -27.718 1.00 50.34 155 VAL A O 1
ATOM 1196 N N . ASP A 1 156 ? 4.364 -56.028 -26.623 1.00 46.75 156 ASP A N 1
ATOM 1197 C CA . ASP A 1 156 ? 4.963 -56.677 -27.785 1.00 46.75 156 ASP A CA 1
ATOM 1198 C C . ASP A 1 156 ? 3.879 -57.305 -28.677 1.00 46.75 156 ASP A C 1
ATOM 1200 O O . ASP A 1 156 ? 2.950 -57.954 -28.192 1.00 46.75 156 ASP A O 1
ATOM 1204 N N . MET A 1 157 ? 3.994 -57.076 -29.986 1.00 45.00 157 MET A N 1
ATOM 1205 C CA . MET A 1 157 ? 3.224 -57.782 -31.006 1.00 45.00 157 MET A CA 1
ATOM 1206 C C . MET A 1 157 ? 4.052 -58.972 -31.488 1.00 45.00 157 MET A C 1
ATOM 1208 O O . MET A 1 157 ? 5.011 -58.762 -32.226 1.00 45.00 157 MET A O 1
ATOM 1212 N N . ASP A 1 158 ? 3.648 -60.175 -31.085 1.00 42.16 158 ASP A N 1
ATOM 1213 C CA . ASP A 1 158 ? 3.808 -61.435 -31.827 1.00 42.16 158 ASP A CA 1
ATOM 1214 C C . ASP A 1 158 ? 2.659 -62.393 -31.465 1.00 42.16 158 ASP A C 1
ATOM 1216 O O . ASP A 1 158 ? 2.388 -62.578 -30.253 1.00 42.16 158 ASP A O 1
#

Foldseek 3Di:
DQDQFQFEEEEAEPQDQLLLRVVVNLVRHPQDLSHEYEYEYAYQDPVCQVVVVVRNVVSCVVCVVSHHVNYHYHYHYHYPPDPPPVVVVVVVCVVRLGQEYEYNDDPVVLVVNVVVVVVVPRNHHYDYVVVVPDDPPPDDDDDDPDDDDDDDDDDDDD

Radius of gyration: 20.46 Å; chains: 1; bounding box: 43×72×48 Å

Organism: NCBI:txid329046

Sequence (158 aa):
MQSAVDNVLILLDSSYRPHSAIEAAITQLAGTPQDQITIISVVTSAAAQKASVHEITASLQSLRHSFHPSTRFNIFAIADGVPQLENTVHKLILKLRPQLMLLGLSTIYSAAVFSHLQRTQSDINVVHMDEFVSIVPDEDEDWCIRGSPRCMSPVDMD

pLDDT: mean 77.78, std 19.44, range [34.34, 96.62]

Secondary structure (DSSP, 8-state):
-PPPBSEEEEEE-TTS-HHHHHHHHHHHB--STT-EEEEEEEESSHHHHHHHHHHHHHHHHHTTTSS-TT-EEEEEEEETTSTTHHHHHHHHHHHH--SEEEEES-HHHHHHHHHHHHTTT---EEEEGGGG-------S-----PPP----PPPP--